Protein AF-A0A3D4HZZ7-F1 (afdb_monomer_lite)

Radius of gyration: 19.47 Å; chains: 1; bounding box: 44×24×51 Å

Sequence (74 aa):
VIFDKGTLGALDKNTLIIDLASPPGGVDMEAARECKIKTVAALSLPGKTAPEAAGEIIKNIIYNIINETSVRGK

Secondary structure (DSSP, 8-state):
--B-HHHHHTS-TTPEEEE-SPTT-SB-HHHHHHTT-EEEE-TTHHHHH-HHHHHHHHHHHHHHHHHHHHHTT-

Structure (mmCIF, N/CA/C/O backbone):
data_AF-A0A3D4HZZ7-F1
#
_entry.id   AF-A0A3D4HZZ7-F1
#
loop_
_atom_site.group_PDB
_atom_site.id
_atom_site.type_symbol
_atom_site.label_atom_id
_atom_site.label_alt_id
_atom_site.label_comp_id
_atom_site.label_asym_id
_atom_site.label_entity_id
_atom_site.label_seq_id
_atom_site.pdbx_PDB_ins_code
_atom_site.Cartn_x
_atom_site.Cartn_y
_atom_site.Cartn_z
_atom_site.occupancy
_atom_site.B_iso_or_equiv
_atom_site.auth_seq_id
_atom_site.auth_comp_id
_atom_site.auth_asym_id
_atom_site.auth_atom_id
_atom_site.pdbx_PDB_model_num
ATOM 1 N N . VAL A 1 1 ? 4.158 12.374 9.134 1.00 80.50 1 VAL A N 1
ATOM 2 C CA . VAL A 1 1 ? 3.045 11.421 8.930 1.00 80.50 1 VAL A CA 1
ATOM 3 C C . VAL A 1 1 ? 1.799 12.236 8.624 1.00 80.50 1 VAL A C 1
ATOM 5 O O . VAL A 1 1 ? 1.638 13.271 9.255 1.00 80.50 1 VAL A O 1
ATOM 8 N N . ILE A 1 2 ? 0.998 11.845 7.629 1.00 89.94 2 ILE A N 1
ATOM 9 C CA . ILE A 1 2 ? -0.203 12.590 7.203 1.00 89.94 2 ILE A CA 1
ATOM 10 C C . ILE A 1 2 ? -1.414 12.178 8.049 1.00 89.94 2 ILE A C 1
ATOM 12 O O . ILE A 1 2 ? -2.170 13.036 8.489 1.00 89.94 2 ILE A O 1
ATOM 16 N N . PHE A 1 3 ? -1.568 10.876 8.302 1.00 95.75 3 PHE A N 1
ATOM 17 C CA . PHE A 1 3 ? -2.598 10.330 9.184 1.00 95.75 3 PHE A CA 1
ATOM 18 C C . PHE A 1 3 ? -2.002 10.044 10.561 1.00 95.75 3 PHE A C 1
ATOM 20 O O . PHE A 1 3 ? -1.452 8.970 10.808 1.00 95.75 3 P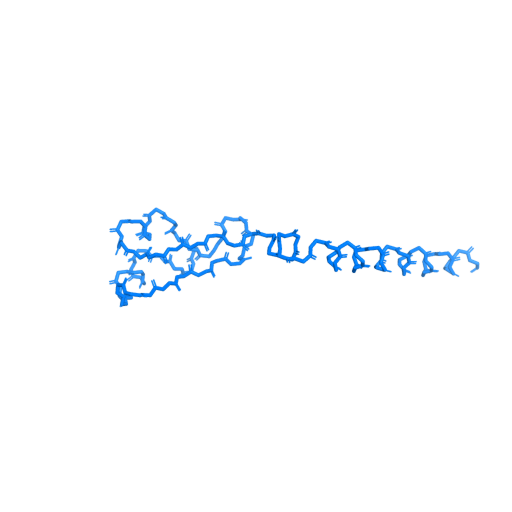HE A O 1
ATOM 27 N N . ASP A 1 4 ? -2.061 11.049 11.426 1.00 95.81 4 ASP A N 1
ATOM 28 C CA . ASP A 1 4 ? -1.650 10.996 12.826 1.00 95.81 4 ASP A CA 1
ATOM 29 C C . ASP A 1 4 ? -2.812 10.610 13.761 1.00 95.81 4 ASP A C 1
ATOM 31 O O . ASP A 1 4 ? -3.958 10.446 13.347 1.00 95.81 4 ASP A O 1
ATOM 35 N N . LYS A 1 5 ? -2.542 10.487 15.063 1.00 95.62 5 LYS A N 1
ATOM 36 C CA . LYS A 1 5 ? -3.559 10.110 16.058 1.00 95.62 5 LYS A CA 1
ATOM 37 C C . LYS A 1 5 ? -4.787 11.031 16.073 1.00 95.62 5 LYS A C 1
ATOM 39 O O . LYS A 1 5 ? -5.898 10.551 16.300 1.00 95.62 5 LYS A O 1
ATOM 44 N N . GLY A 1 6 ? -4.602 12.333 15.842 1.00 94.56 6 GLY A N 1
ATOM 45 C CA . GLY A 1 6 ? -5.693 13.309 15.840 1.00 94.56 6 GLY A CA 1
ATOM 46 C C . GLY A 1 6 ? -6.646 13.086 14.668 1.00 94.56 6 GLY A C 1
ATOM 47 O O . GLY A 1 6 ? -7.856 12.965 14.859 1.00 94.56 6 GLY A O 1
ATOM 48 N N . THR A 1 7 ? -6.090 12.954 13.466 1.00 95.75 7 THR A N 1
ATOM 49 C CA . THR A 1 7 ? -6.853 12.682 12.241 1.00 95.75 7 THR A CA 1
ATOM 50 C C . THR A 1 7 ? -7.473 11.283 12.247 1.00 95.75 7 THR A C 1
ATOM 52 O O . THR A 1 7 ? -8.656 11.142 11.945 1.00 95.75 7 THR A O 1
ATOM 55 N N . LEU A 1 8 ? -6.735 10.255 12.680 1.00 97.00 8 LEU A N 1
ATOM 56 C CA . LEU A 1 8 ? -7.215 8.870 12.789 1.00 97.00 8 LEU A CA 1
ATOM 57 C C . LEU A 1 8 ? -8.356 8.709 13.803 1.00 97.00 8 LEU A C 1
ATOM 59 O O . LEU A 1 8 ? -9.265 7.902 13.598 1.00 97.00 8 LEU A O 1
ATOM 63 N N . GLY A 1 9 ? -8.328 9.472 14.898 1.00 95.44 9 GLY A N 1
ATOM 64 C CA . GLY A 1 9 ? -9.382 9.466 15.911 1.00 95.44 9 GLY A CA 1
ATOM 65 C C . GLY A 1 9 ? -10.731 9.968 15.390 1.00 95.44 9 GLY A C 1
ATOM 66 O O . GLY A 1 9 ? -11.765 9.509 15.873 1.00 95.44 9 GLY A O 1
ATOM 67 N N . ALA A 1 10 ? -10.710 10.855 14.391 1.00 95.56 10 ALA A N 1
ATOM 68 C CA . ALA A 1 10 ? -11.895 11.451 13.778 1.00 95.56 10 ALA A CA 1
ATOM 69 C C . ALA A 1 10 ? -12.503 10.609 12.639 1.00 95.56 10 ALA A C 1
ATOM 71 O O . ALA A 1 10 ? -13.597 10.924 12.173 1.00 95.56 10 ALA A O 1
ATOM 72 N N . LEU A 1 11 ? -11.821 9.553 12.181 1.00 96.00 11 LEU A N 1
ATOM 73 C CA . LEU A 1 11 ? -12.319 8.684 11.114 1.00 96.00 11 LEU A CA 1
ATOM 74 C C . LEU A 1 11 ? -13.437 7.754 11.597 1.00 96.00 11 LEU A C 1
ATOM 76 O O . LEU A 1 11 ? -13.420 7.251 12.727 1.00 96.00 11 LEU A O 1
ATOM 80 N N . ASP A 1 12 ? -14.365 7.450 10.686 1.00 96.25 12 ASP A N 1
ATOM 81 C CA . ASP A 1 12 ? -15.347 6.386 10.883 1.00 96.25 12 ASP A CA 1
ATOM 82 C C . ASP A 1 12 ? -14.634 5.043 11.102 1.00 96.25 12 ASP A C 1
ATOM 84 O O . ASP A 1 12 ? -13.663 4.722 10.409 1.00 96.25 12 ASP A O 1
ATOM 88 N N . LYS A 1 13 ? -15.109 4.236 12.058 1.00 93.81 13 LYS A N 1
ATOM 89 C CA . LYS A 1 13 ? -14.450 2.974 12.442 1.00 93.81 13 LYS A CA 1
ATOM 90 C C . LYS A 1 13 ? -14.506 1.890 11.366 1.00 93.81 13 LYS A C 1
ATOM 92 O O . LYS A 1 13 ? -13.716 0.951 11.429 1.00 93.81 13 LYS A O 1
ATOM 97 N N . ASN A 1 14 ? -15.371 2.031 10.365 1.00 96.25 14 ASN A N 1
ATOM 98 C CA . ASN A 1 14 ? -15.428 1.153 9.200 1.00 96.25 14 ASN A CA 1
ATOM 99 C C . ASN A 1 14 ? -14.499 1.609 8.063 1.00 96.25 14 ASN A C 1
ATOM 101 O O . ASN A 1 14 ? -14.455 0.963 7.015 1.00 96.25 14 ASN A O 1
ATOM 105 N N . THR A 1 15 ? -13.739 2.692 8.250 1.00 96.81 15 THR A N 1
ATOM 106 C CA . THR A 1 15 ? -12.757 3.160 7.266 1.00 96.81 15 THR A CA 1
ATOM 107 C C . THR A 1 15 ? -11.610 2.157 7.129 1.00 96.81 15 THR A C 1
ATOM 109 O O . THR A 1 15 ? -11.003 1.739 8.117 1.00 96.81 15 THR A O 1
ATOM 112 N N . LEU A 1 16 ? -11.283 1.810 5.882 1.00 97.19 16 LEU A N 1
ATOM 113 C CA . L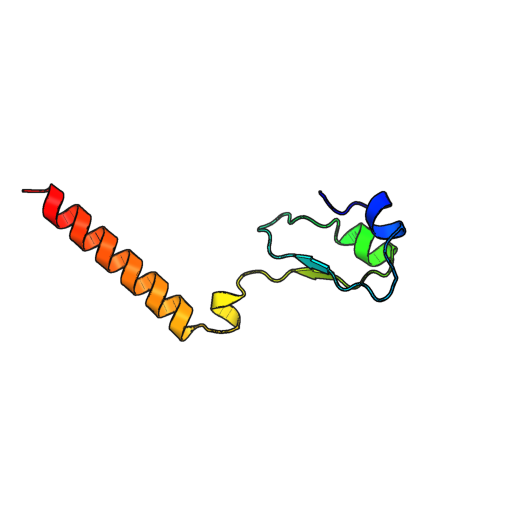EU A 1 16 ? -10.073 1.078 5.517 1.00 97.19 16 LEU A CA 1
ATOM 114 C C . LEU A 1 16 ? -9.057 2.055 4.923 1.00 97.19 16 LEU A C 1
ATOM 116 O O . LEU A 1 16 ? -9.335 2.686 3.906 1.00 97.19 16 LEU A O 1
ATOM 120 N N . ILE A 1 17 ? -7.867 2.125 5.514 1.00 96.38 17 ILE A N 1
ATOM 121 C CA . ILE A 1 17 ? -6.737 2.867 4.953 1.00 96.38 17 ILE A CA 1
ATOM 122 C C . ILE A 1 17 ? -5.806 1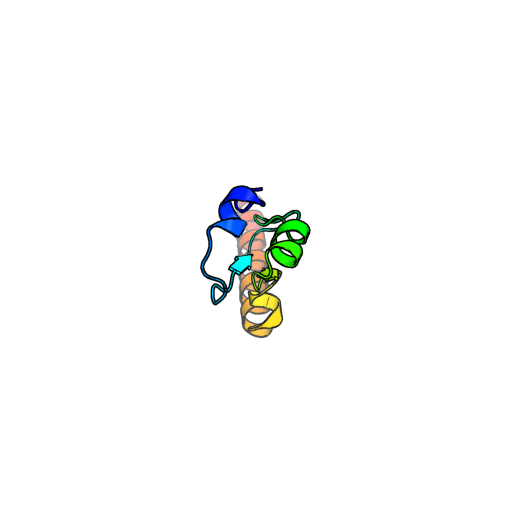.891 4.229 1.00 96.38 17 ILE A C 1
ATOM 124 O O . ILE A 1 17 ? -5.409 0.866 4.786 1.00 96.38 17 ILE A O 1
ATOM 128 N N . ILE A 1 18 ? -5.446 2.215 2.987 1.00 96.19 18 ILE A N 1
ATOM 129 C CA . ILE A 1 18 ? -4.458 1.476 2.194 1.00 96.19 18 ILE A CA 1
ATOM 130 C C . ILE A 1 18 ? -3.295 2.424 1.913 1.00 96.19 18 ILE A C 1
ATOM 132 O O . ILE A 1 18 ? -3.431 3.354 1.121 1.00 96.19 18 ILE A O 1
ATOM 136 N N . ASP A 1 19 ? -2.164 2.200 2.576 1.00 95.81 19 ASP A N 1
ATOM 137 C CA . ASP A 1 19 ? -0.967 3.019 2.415 1.00 95.81 19 ASP A CA 1
ATOM 138 C C . ASP A 1 19 ? -0.068 2.439 1.317 1.00 95.81 19 ASP A C 1
ATOM 140 O O . ASP A 1 19 ? 0.466 1.333 1.445 1.00 95.81 19 ASP A O 1
ATOM 144 N N . LEU A 1 20 ? 0.057 3.181 0.217 1.00 94.69 20 LEU A N 1
ATOM 145 C CA . LEU A 1 20 ? 0.890 2.833 -0.937 1.00 94.69 20 LEU A CA 1
ATOM 146 C C . LEU A 1 20 ? 2.274 3.489 -0.884 1.00 94.69 20 LEU A C 1
ATOM 148 O O . LEU A 1 20 ? 3.123 3.177 -1.721 1.00 94.69 20 LEU A O 1
ATOM 152 N N . ALA A 1 21 ? 2.501 4.419 0.047 1.00 93.50 21 ALA A N 1
ATOM 153 C CA . ALA A 1 21 ? 3.752 5.150 0.124 1.00 93.50 21 ALA A CA 1
ATOM 154 C C . ALA A 1 21 ? 4.885 4.242 0.618 1.00 93.50 21 ALA A C 1
ATOM 156 O O . ALA A 1 21 ? 4.699 3.365 1.462 1.00 93.50 21 ALA A O 1
ATOM 157 N N . SER A 1 22 ? 6.088 4.477 0.095 1.00 91.69 22 SER A N 1
ATOM 158 C CA . SER A 1 22 ? 7.302 3.813 0.570 1.00 91.69 22 SER A CA 1
ATOM 159 C C . SER A 1 22 ? 7.553 4.102 2.056 1.00 91.69 22 SER A C 1
ATOM 161 O O . SER A 1 22 ? 7.134 5.156 2.546 1.00 91.69 22 SER A O 1
ATOM 163 N N . PRO A 1 23 ? 8.280 3.222 2.775 1.00 89.50 23 PRO A N 1
ATOM 164 C CA . PRO A 1 23 ? 8.648 3.459 4.167 1.00 89.50 23 PRO A CA 1
ATOM 165 C C . PRO A 1 23 ? 9.258 4.857 4.386 1.00 89.50 23 PRO A C 1
ATOM 167 O O . PRO A 1 23 ? 10.071 5.293 3.568 1.00 89.50 23 PRO A O 1
ATOM 170 N N . PRO A 1 24 ? 8.891 5.557 5.476 1.00 90.88 24 PRO A N 1
ATOM 171 C CA . PRO A 1 24 ? 8.074 5.084 6.601 1.00 90.88 24 PRO A CA 1
ATOM 172 C C . PRO A 1 24 ? 6.548 5.070 6.359 1.00 90.88 24 PRO A C 1
ATOM 174 O O . PRO A 1 24 ? 5.820 4.643 7.248 1.00 90.88 24 PRO A O 1
ATOM 177 N N . GLY A 1 25 ? 6.063 5.486 5.185 1.00 93.12 25 GLY A N 1
ATOM 178 C CA . GLY A 1 25 ? 4.636 5.566 4.860 1.00 93.12 25 GLY A CA 1
ATOM 179 C C . GLY A 1 25 ? 3.990 6.912 5.214 1.00 93.12 25 GLY A C 1
ATOM 180 O O . GLY A 1 25 ? 4.649 7.866 5.639 1.00 93.12 25 GLY A O 1
ATOM 181 N N . GLY A 1 26 ? 2.678 6.999 5.008 1.00 95.62 26 GLY A N 1
ATOM 182 C CA . GLY A 1 26 ? 1.838 8.163 5.292 1.00 95.62 26 GLY A CA 1
ATOM 183 C C . GLY A 1 26 ? 1.008 8.054 6.574 1.00 95.62 26 GLY A C 1
ATOM 184 O O . GLY A 1 26 ? 0.451 9.069 7.003 1.00 95.62 26 GLY A O 1
ATOM 185 N N . VAL A 1 27 ? 0.937 6.871 7.187 1.00 96.88 27 VAL A N 1
ATOM 186 C CA . VAL A 1 27 ? 0.084 6.575 8.349 1.00 96.88 27 VAL A CA 1
ATOM 187 C C . VAL A 1 27 ? 0.916 6.241 9.581 1.00 96.88 27 VAL A C 1
ATOM 189 O O . VAL A 1 27 ? 1.865 5.463 9.512 1.00 96.88 27 VAL A O 1
ATOM 192 N N . ASP A 1 28 ? 0.534 6.792 10.732 1.00 96.50 28 ASP A N 1
ATOM 193 C CA . ASP A 1 28 ? 1.040 6.327 12.019 1.00 96.50 28 ASP A CA 1
ATOM 194 C C . ASP A 1 28 ? 0.375 4.979 12.317 1.00 96.50 28 ASP A C 1
ATOM 196 O O . ASP A 1 28 ? -0.769 4.903 12.770 1.00 96.50 28 ASP A O 1
ATOM 200 N N . MET A 1 29 ? 1.080 3.896 11.989 1.00 95.00 29 MET A N 1
ATOM 201 C CA . MET A 1 29 ? 0.562 2.532 12.111 1.00 95.00 29 MET A CA 1
ATOM 202 C C . MET A 1 29 ? 0.282 2.147 13.568 1.00 95.00 29 MET A C 1
ATOM 204 O O . MET A 1 29 ? -0.621 1.348 13.832 1.00 95.00 29 MET A O 1
ATOM 208 N N . GLU A 1 30 ? 1.027 2.717 14.518 1.00 95.88 30 GLU A N 1
ATOM 209 C CA . GLU A 1 30 ? 0.799 2.486 15.940 1.00 95.88 30 GLU A CA 1
ATOM 210 C C . GLU A 1 30 ? -0.472 3.203 16.398 1.00 95.88 30 GLU A C 1
ATOM 212 O O . GLU A 1 30 ? -1.369 2.560 16.953 1.00 95.88 30 GLU A O 1
ATOM 217 N N . ALA A 1 31 ? -0.624 4.485 16.061 1.00 96.56 31 ALA A N 1
ATOM 218 C CA . ALA A 1 31 ? -1.843 5.232 16.355 1.00 96.56 31 ALA A CA 1
ATOM 219 C C . ALA A 1 31 ? -3.076 4.633 15.657 1.00 96.56 31 ALA A C 1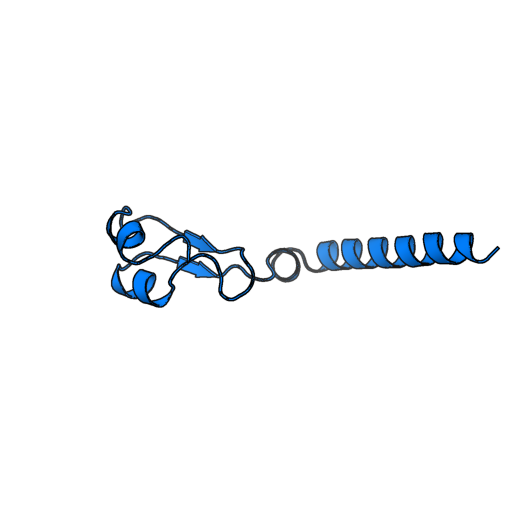
ATOM 221 O O . ALA A 1 31 ? -4.147 4.566 16.258 1.00 96.56 31 ALA A O 1
ATOM 222 N N . ALA A 1 32 ? -2.952 4.131 14.425 1.00 96.62 32 ALA A N 1
ATOM 223 C CA . ALA A 1 32 ? -4.057 3.485 13.713 1.00 96.62 32 ALA A CA 1
ATOM 224 C C . ALA A 1 32 ? -4.546 2.226 14.444 1.00 96.62 32 ALA A C 1
ATOM 226 O O . ALA A 1 32 ? -5.757 2.014 14.585 1.00 96.62 32 ALA A O 1
ATOM 227 N N . ARG A 1 33 ? -3.611 1.427 14.979 1.00 95.69 33 ARG A N 1
ATOM 228 C CA . ARG A 1 33 ? -3.909 0.262 15.821 1.00 95.69 33 ARG A CA 1
ATOM 229 C C . ARG A 1 33 ? -4.623 0.676 17.109 1.00 95.69 33 ARG A C 1
ATOM 231 O O . ARG A 1 33 ? -5.619 0.051 17.471 1.00 95.69 33 ARG A O 1
ATOM 238 N N . GLU A 1 34 ? -4.159 1.730 17.779 1.00 96.94 34 GLU A N 1
ATOM 239 C CA . GLU A 1 34 ? -4.797 2.265 18.991 1.00 96.94 34 GLU A CA 1
ATOM 240 C C . GLU A 1 34 ? -6.211 2.801 18.723 1.00 96.94 34 GLU A C 1
ATOM 242 O O . GLU A 1 34 ? -7.147 2.509 19.470 1.00 96.94 34 GLU A O 1
ATOM 247 N N . CYS A 1 35 ? -6.394 3.536 17.625 1.00 96.31 35 CYS A N 1
ATOM 248 C CA . CYS A 1 35 ? -7.674 4.100 17.198 1.00 96.31 35 CYS A CA 1
ATOM 249 C C . CYS A 1 35 ? -8.642 3.057 16.614 1.00 96.31 35 CYS A C 1
ATOM 251 O O . CYS A 1 35 ? -9.782 3.415 16.293 1.00 96.31 35 CYS A O 1
ATOM 253 N N . LYS A 1 36 ? -8.216 1.788 16.507 1.00 96.50 36 LYS A N 1
ATOM 254 C CA . LYS A 1 36 ? -8.956 0.662 15.910 1.00 96.50 36 LYS A CA 1
ATOM 255 C C . LYS A 1 36 ? -9.379 0.925 14.461 1.00 96.50 36 LYS A C 1
ATOM 257 O O . LYS A 1 36 ? -10.463 0.521 14.052 1.00 96.50 36 LYS A O 1
ATOM 262 N N . ILE A 1 37 ? -8.530 1.608 13.696 1.00 97.75 37 ILE A N 1
ATOM 263 C CA . ILE A 1 37 ? -8.734 1.849 12.267 1.00 97.75 37 ILE A CA 1
ATOM 264 C C . ILE A 1 37 ? -8.004 0.768 11.478 1.00 97.75 37 ILE A C 1
ATOM 266 O O . ILE A 1 37 ? -6.802 0.546 11.652 1.00 97.75 37 ILE A O 1
ATOM 270 N N . LYS A 1 38 ? -8.729 0.081 10.592 1.00 97.31 38 LYS A N 1
ATOM 271 C CA . LYS A 1 38 ? -8.139 -0.964 9.758 1.00 97.31 38 LYS A CA 1
ATOM 272 C C . LYS A 1 38 ? -7.207 -0.319 8.735 1.00 97.31 38 LYS A C 1
ATOM 274 O O . LYS A 1 38 ? -7.650 0.455 7.892 1.00 97.31 38 LYS A O 1
ATOM 279 N N . THR A 1 39 ? -5.928 -0.671 8.797 1.00 96.62 39 THR A N 1
ATOM 280 C CA . THR A 1 39 ? -4.892 -0.094 7.932 1.00 96.62 39 THR A CA 1
ATOM 281 C C . THR A 1 39 ? -4.039 -1.197 7.319 1.00 96.62 39 THR A C 1
ATOM 283 O O . THR A 1 39 ? -3.666 -2.149 8.004 1.00 96.62 39 THR A O 1
ATOM 286 N N . VAL A 1 40 ? -3.738 -1.081 6.026 1.00 95.06 40 VAL A N 1
ATOM 287 C CA . VAL A 1 40 ? -2.910 -2.025 5.268 1.00 95.06 40 VAL A CA 1
ATOM 288 C C . VAL A 1 40 ? -1.779 -1.267 4.585 1.00 95.06 40 VAL A C 1
ATOM 290 O O . VAL A 1 40 ? -2.036 -0.382 3.775 1.00 95.06 40 VAL A O 1
ATOM 293 N N . ALA A 1 41 ? -0.532 -1.655 4.858 1.00 93.50 41 ALA A N 1
ATOM 294 C CA . ALA A 1 41 ? 0.617 -1.221 4.068 1.00 93.50 41 ALA A CA 1
ATOM 295 C C . ALA A 1 41 ? 0.709 -2.075 2.794 1.00 93.50 41 ALA A C 1
ATOM 297 O O . ALA A 1 41 ? 1.024 -3.268 2.839 1.00 93.50 41 ALA A O 1
ATOM 298 N N . ALA A 1 42 ? 0.421 -1.473 1.647 1.00 92.06 42 ALA A N 1
ATOM 299 C CA . ALA A 1 42 ? 0.325 -2.139 0.356 1.00 92.06 42 ALA A CA 1
ATOM 300 C C . ALA A 1 42 ? 1.569 -1.862 -0.506 1.00 92.06 42 ALA A C 1
ATOM 302 O O . ALA A 1 42 ? 1.502 -1.361 -1.625 1.00 92.06 42 ALA A O 1
ATOM 303 N N . LEU A 1 43 ? 2.738 -2.236 0.021 1.00 90.81 43 LEU A N 1
ATOM 304 C CA . LEU A 1 43 ? 4.002 -2.141 -0.712 1.00 90.81 43 LEU A CA 1
ATOM 305 C C . LEU A 1 43 ? 4.100 -3.210 -1.805 1.00 90.81 43 LEU A C 1
ATOM 307 O O . LEU A 1 43 ? 3.723 -4.370 -1.591 1.00 90.81 43 LEU A O 1
ATOM 311 N N . SER A 1 44 ? 4.710 -2.836 -2.933 1.00 91.31 44 SER A N 1
ATOM 312 C CA . SER A 1 44 ? 4.986 -3.723 -4.072 1.00 91.31 44 SER A CA 1
ATOM 313 C C . SER A 1 44 ? 3.725 -4.363 -4.671 1.00 91.31 44 SER A C 1
ATOM 315 O O . SER A 1 44 ? 3.729 -5.537 -5.036 1.00 91.31 44 SER A O 1
ATOM 317 N N . LEU A 1 45 ? 2.619 -3.610 -4.765 1.00 94.00 45 LEU A N 1
ATOM 318 C CA . LEU A 1 45 ? 1.390 -4.126 -5.379 1.00 94.00 45 LEU A CA 1
ATOM 319 C C . LEU A 1 45 ? 1.622 -4.683 -6.791 1.00 94.00 45 LEU A C 1
ATOM 321 O O . LEU A 1 45 ? 1.257 -5.838 -6.983 1.00 94.00 45 LEU A O 1
ATOM 325 N N . PRO A 1 46 ? 2.284 -3.980 -7.737 1.00 94.00 46 PRO A N 1
ATOM 326 C CA . PRO A 1 46 ? 2.478 -4.521 -9.084 1.00 94.00 46 PRO A CA 1
ATOM 327 C C . PRO A 1 46 ? 3.201 -5.873 -9.088 1.00 94.00 46 PRO A C 1
ATOM 329 O O . PRO A 1 46 ? 2.759 -6.804 -9.753 1.00 94.00 46 PRO A O 1
ATOM 332 N N . GLY A 1 47 ? 4.264 -6.015 -8.288 1.00 95.75 47 GLY A N 1
ATOM 333 C CA . GLY A 1 47 ? 5.014 -7.268 -8.181 1.00 95.75 47 GLY A CA 1
ATOM 334 C C . GLY A 1 47 ? 4.243 -8.396 -7.487 1.00 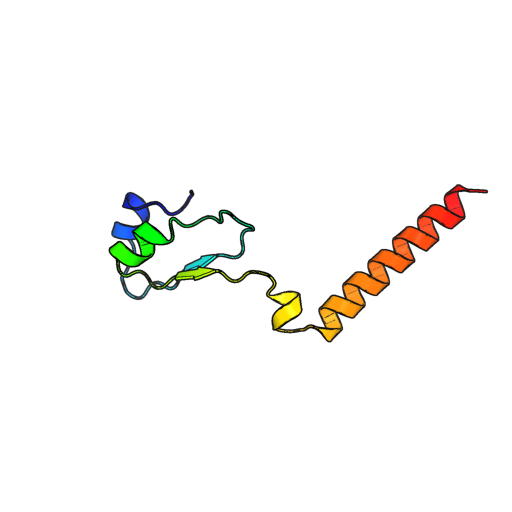95.75 47 GLY A C 1
ATOM 335 O O . GLY A 1 47 ? 4.493 -9.562 -7.769 1.00 95.75 47 GLY A O 1
ATOM 336 N N . LYS A 1 48 ? 3.298 -8.072 -6.596 1.00 94.62 48 LYS A N 1
ATOM 337 C CA . LYS A 1 48 ? 2.475 -9.059 -5.878 1.00 94.62 48 LYS A CA 1
ATOM 338 C C . LYS A 1 48 ? 1.223 -9.478 -6.647 1.00 94.62 48 LYS A C 1
ATOM 340 O O . LYS A 1 48 ? 0.808 -10.623 -6.519 1.00 94.62 48 LYS A O 1
ATOM 345 N N . THR A 1 49 ? 0.597 -8.565 -7.389 1.00 96.56 49 THR A N 1
ATOM 346 C CA . THR A 1 49 ? -0.695 -8.808 -8.053 1.00 96.56 49 THR A CA 1
ATOM 347 C C . THR A 1 49 ? -0.558 -9.135 -9.535 1.00 96.56 49 THR A C 1
ATOM 349 O O . THR A 1 49 ? -1.400 -9.855 -10.063 1.00 96.56 49 THR A O 1
ATOM 352 N N . ALA A 1 50 ? 0.484 -8.634 -10.206 1.00 97.25 50 ALA A N 1
ATOM 353 C CA . ALA A 1 50 ? 0.720 -8.832 -11.636 1.00 97.25 50 ALA A CA 1
ATOM 354 C C . ALA A 1 50 ? 2.226 -9.002 -11.939 1.00 97.25 50 ALA A C 1
ATOM 356 O O . ALA A 1 50 ? 2.807 -8.188 -12.663 1.00 97.25 50 ALA A O 1
ATOM 357 N N . PRO A 1 51 ? 2.882 -10.045 -11.392 1.00 97.38 51 PRO A N 1
ATOM 358 C CA . PRO A 1 51 ? 4.336 -10.208 -11.462 1.00 97.38 51 PRO A CA 1
ATOM 359 C C . PRO A 1 51 ? 4.875 -10.275 -12.897 1.00 97.38 51 PRO A C 1
ATOM 361 O O . PRO A 1 51 ? 5.894 -9.655 -13.190 1.00 97.38 51 PRO A O 1
ATOM 364 N N . GLU A 1 52 ? 4.180 -10.970 -13.802 1.00 98.31 52 GLU A N 1
ATOM 365 C CA . GLU A 1 52 ? 4.584 -11.077 -15.210 1.00 98.31 52 GLU A CA 1
ATOM 366 C C . GLU A 1 52 ? 4.536 -9.718 -15.917 1.00 98.31 52 GLU A C 1
ATOM 368 O O . GLU A 1 52 ? 5.507 -9.316 -16.555 1.00 98.31 52 GLU A O 1
ATOM 373 N N . ALA A 1 53 ? 3.445 -8.964 -15.739 1.00 98.25 53 ALA A N 1
ATOM 374 C CA . ALA A 1 53 ? 3.307 -7.630 -16.321 1.00 98.25 53 ALA A CA 1
ATOM 375 C C . ALA A 1 53 ? 4.323 -6.641 -15.727 1.00 98.25 53 ALA A C 1
ATOM 377 O O . ALA A 1 53 ? 4.923 -5.855 -16.458 1.00 98.25 53 ALA A O 1
ATOM 378 N N . ALA A 1 54 ? 4.560 -6.696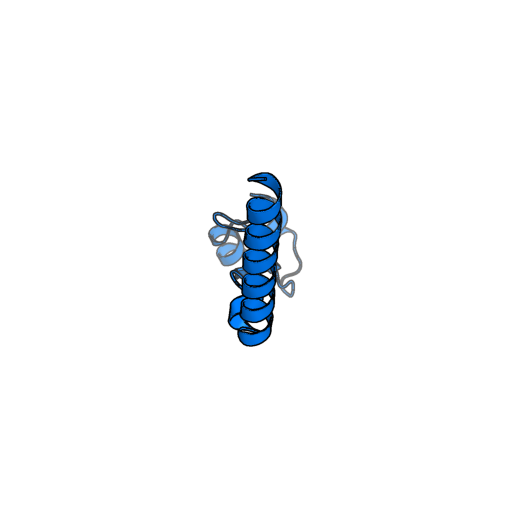 -14.412 1.00 98.12 54 ALA A N 1
ATOM 379 C CA . ALA A 1 54 ? 5.587 -5.889 -13.759 1.00 98.12 54 ALA A CA 1
ATOM 380 C C . ALA A 1 54 ? 6.988 -6.207 -14.312 1.00 98.12 54 ALA A C 1
ATOM 382 O O . ALA A 1 54 ? 7.755 -5.289 -14.603 1.00 98.12 54 ALA A O 1
ATOM 383 N N . GLY A 1 55 ? 7.301 -7.491 -14.515 1.00 98.19 55 GLY A N 1
ATOM 384 C CA . GLY A 1 55 ? 8.548 -7.936 -15.135 1.00 98.19 55 GLY A CA 1
ATOM 385 C C . GLY A 1 55 ? 8.699 -7.450 -16.577 1.00 98.19 55 GLY A C 1
ATOM 386 O O . GLY A 1 55 ? 9.751 -6.928 -16.941 1.00 98.19 55 GLY A O 1
ATOM 387 N N . GLU A 1 56 ? 7.638 -7.544 -17.377 1.00 98.69 56 GLU A N 1
ATOM 388 C CA . GLU A 1 56 ? 7.613 -7.070 -18.764 1.00 98.69 56 GLU A CA 1
ATOM 389 C C . GLU A 1 56 ? 7.860 -5.555 -18.861 1.00 98.69 56 GLU A C 1
ATOM 391 O O . GLU A 1 56 ? 8.653 -5.105 -19.689 1.00 98.69 56 GLU A O 1
ATOM 396 N N . ILE A 1 57 ? 7.253 -4.762 -17.971 1.00 98.25 57 ILE A N 1
ATOM 397 C CA . ILE A 1 57 ? 7.483 -3.311 -17.893 1.00 98.25 57 ILE A CA 1
ATOM 398 C C . ILE A 1 57 ? 8.954 -3.014 -17.581 1.00 98.25 57 ILE A C 1
ATOM 400 O O . ILE A 1 57 ? 9.579 -2.215 -18.280 1.00 98.25 57 ILE A O 1
ATOM 404 N N . ILE A 1 58 ? 9.522 -3.675 -16.565 1.00 98.25 58 ILE A N 1
ATOM 405 C CA . ILE A 1 58 ? 10.931 -3.498 -16.182 1.00 98.25 58 ILE A CA 1
ATOM 406 C C . ILE A 1 58 ? 11.849 -3.854 -17.355 1.00 98.25 58 ILE A C 1
ATOM 408 O O . ILE A 1 58 ? 12.732 -3.070 -17.706 1.00 98.25 58 ILE A O 1
ATOM 412 N N . LYS A 1 59 ? 11.612 -5.003 -17.997 1.00 98.44 59 LYS A N 1
ATOM 413 C CA . LYS A 1 59 ? 12.357 -5.473 -19.169 1.00 98.44 59 LYS A CA 1
ATOM 414 C C . LYS A 1 59 ? 12.366 -4.417 -20.276 1.00 98.44 59 LYS A C 1
ATOM 416 O O . LYS A 1 59 ? 13.433 -4.047 -20.764 1.00 98.44 59 LYS A O 1
ATOM 421 N N . ASN A 1 60 ? 11.195 -3.907 -20.650 1.00 98.31 60 ASN A N 1
ATOM 422 C CA . ASN A 1 60 ? 11.058 -2.941 -21.741 1.00 98.31 60 ASN A CA 1
ATOM 423 C C . ASN A 1 60 ? 11.777 -1.621 -21.439 1.00 98.31 60 ASN A C 1
ATOM 425 O O . ASN A 1 60 ? 12.461 -1.085 -22.308 1.00 98.31 60 ASN A O 1
ATOM 429 N N . ILE A 1 61 ? 11.703 -1.134 -20.197 1.00 97.81 61 ILE A N 1
ATOM 430 C CA . ILE A 1 61 ? 12.445 0.059 -19.765 1.00 97.81 61 ILE A CA 1
ATOM 431 C C . ILE A 1 61 ? 13.958 -0.165 -19.883 1.00 97.81 61 ILE A C 1
ATOM 433 O O . ILE A 1 61 ? 14.658 0.689 -20.424 1.00 97.81 61 ILE A O 1
ATOM 437 N N . ILE A 1 62 ? 14.466 -1.315 -19.430 1.00 97.94 62 ILE A N 1
ATOM 438 C CA . ILE A 1 62 ? 15.897 -1.642 -19.514 1.00 97.94 62 ILE A CA 1
ATOM 439 C C . ILE A 1 62 ? 16.371 -1.648 -20.973 1.00 97.94 62 ILE A C 1
ATOM 441 O O . ILE A 1 62 ? 17.375 -1.008 -21.286 1.00 97.94 62 ILE A O 1
ATOM 445 N N . TYR A 1 63 ? 15.647 -2.311 -21.879 1.00 97.50 63 TYR A N 1
ATOM 446 C CA . TYR A 1 63 ? 16.011 -2.321 -23.300 1.00 97.50 63 TYR A CA 1
ATOM 447 C C . TYR A 1 63 ? 15.967 -0.928 -23.930 1.00 97.50 63 TYR A C 1
ATOM 449 O O . TYR A 1 63 ? 16.851 -0.596 -24.718 1.00 97.50 63 TYR A O 1
ATOM 457 N N . ASN A 1 64 ? 14.999 -0.089 -23.555 1.00 97.00 64 ASN A N 1
ATOM 458 C CA . ASN A 1 64 ? 14.934 1.291 -24.038 1.00 97.00 64 ASN A CA 1
ATOM 459 C C . ASN A 1 64 ? 16.157 2.104 -23.595 1.00 97.00 64 ASN A C 1
ATOM 461 O O . ASN A 1 64 ? 16.790 2.746 -24.430 1.00 97.00 64 ASN A O 1
ATOM 465 N N . ILE A 1 65 ? 16.553 2.007 -22.321 1.00 96.75 65 ILE A N 1
ATOM 466 C CA . ILE A 1 65 ? 17.756 2.675 -21.799 1.00 96.75 65 ILE A CA 1
ATOM 467 C C . ILE A 1 65 ? 19.010 2.213 -22.560 1.00 96.75 65 ILE A C 1
ATOM 469 O O . ILE A 1 65 ? 19.845 3.034 -22.952 1.00 96.75 65 ILE A O 1
ATOM 473 N N . ILE A 1 66 ? 19.147 0.907 -22.809 1.00 96.19 66 ILE A N 1
ATOM 474 C CA . ILE A 1 66 ? 20.275 0.343 -23.569 1.00 96.19 66 ILE A CA 1
ATOM 475 C C . ILE A 1 66 ? 20.287 0.877 -25.008 1.00 96.19 66 ILE A C 1
ATOM 477 O O . ILE A 1 66 ? 21.338 1.278 -25.512 1.00 96.19 66 ILE A O 1
ATOM 481 N N . ASN A 1 67 ? 19.132 0.924 -25.671 1.00 95.81 67 ASN A N 1
ATOM 482 C CA . ASN A 1 67 ? 19.022 1.436 -27.036 1.00 95.81 67 ASN A CA 1
ATOM 483 C C . ASN A 1 67 ? 19.391 2.926 -27.117 1.00 95.81 67 ASN A C 1
ATOM 485 O O . ASN A 1 67 ? 20.182 3.312 -27.976 1.00 95.81 67 ASN A O 1
ATOM 489 N N . GLU A 1 68 ? 18.889 3.759 -26.203 1.00 94.50 68 GLU A N 1
ATOM 490 C CA . GLU A 1 68 ? 19.203 5.194 -26.160 1.00 94.50 68 GLU A CA 1
ATOM 491 C C . GLU A 1 68 ? 20.692 5.466 -25.921 1.00 94.50 68 GLU A C 1
ATOM 493 O O . GLU A 1 68 ? 21.285 6.348 -26.547 1.00 94.50 68 GLU A O 1
ATOM 498 N N . THR A 1 69 ? 21.313 4.706 -25.018 1.00 90.56 69 THR A N 1
ATOM 499 C CA . THR A 1 69 ? 22.740 4.851 -24.696 1.00 90.56 69 THR A CA 1
ATOM 500 C C . THR A 1 69 ? 23.647 4.349 -25.818 1.00 90.56 69 THR A C 1
ATOM 502 O O . THR A 1 69 ? 24.666 4.980 -26.095 1.00 90.56 69 THR A O 1
ATOM 505 N N . SER A 1 70 ? 23.251 3.293 -26.531 1.00 82.31 70 SER A N 1
ATOM 506 C CA . SER A 1 70 ? 23.996 2.757 -27.683 1.00 82.31 70 SER A CA 1
ATOM 507 C C . SER A 1 70 ? 24.010 3.711 -28.882 1.00 82.31 70 SER A C 1
ATOM 509 O O . SER A 1 70 ? 24.973 3.736 -29.646 1.00 82.31 70 SER A O 1
ATOM 511 N N . VAL A 1 71 ? 22.962 4.524 -29.049 1.00 69.00 71 VAL A N 1
ATOM 512 C CA . VAL A 1 71 ? 22.877 5.532 -30.119 1.00 69.00 71 VAL A CA 1
ATOM 513 C C . VAL A 1 71 ? 23.739 6.764 -29.816 1.00 69.00 71 VAL A C 1
ATOM 515 O O . VAL A 1 71 ? 24.237 7.396 -30.741 1.00 69.00 71 VAL A O 1
ATOM 518 N N . ARG A 1 72 ? 23.972 7.088 -28.537 1.00 61.06 72 ARG A N 1
ATOM 519 C CA . ARG A 1 72 ? 24.727 8.282 -28.106 1.00 61.06 72 ARG A CA 1
ATOM 520 C C . ARG A 1 72 ? 26.252 8.113 -28.104 1.00 61.06 72 ARG A C 1
ATOM 522 O O . ARG A 1 72 ? 26.958 9.079 -27.843 1.00 61.06 72 ARG A O 1
ATOM 529 N N . GLY A 1 73 ? 26.742 6.900 -28.369 1.00 58.88 73 GLY A N 1
ATOM 530 C CA . GLY A 1 73 ? 28.167 6.563 -28.482 1.00 58.88 73 GLY A CA 1
ATOM 531 C C . GLY A 1 73 ? 28.721 6.549 -29.914 1.00 58.88 73 GLY A C 1
ATOM 532 O O . GLY A 1 73 ? 29.828 6.049 -30.110 1.00 58.88 73 GLY A O 1
ATOM 533 N N . LYS A 1 74 ? 27.958 7.040 -30.900 1.00 48.31 74 LYS A N 1
ATOM 534 C CA . LYS A 1 74 ? 28.419 7.300 -32.273 1.00 48.31 74 LYS A CA 1
ATOM 535 C C . LYS A 1 74 ? 28.635 8.787 -32.507 1.00 48.31 74 LYS A C 1
ATOM 537 O O . LYS A 1 74 ? 27.812 9.575 -31.995 1.00 48.31 74 LYS A O 1
#

Foldseek 3Di:
DQADLVNLLPDDLPDEAEWADDPPTNHPPVSNVVSNHHYHDCYPVCCVPPVPVVVVVVVVVVVVVVVVVVVVVD

pLDDT: mean 93.31, std 8.88, range [48.31, 98.69]